Protein AF-A0A2W4I6C5-F1 (afdb_monomer)

pLDDT: mean 88.24, std 16.18, range [38.94, 98.75]

Foldseek 3Di:
DPPVPPVQDDPVCPVVLLVLLQDLPNDQVSLLVQCPDPDPSSVLSSLVHLNHDLVSLVVQCPPPDPNSNVSSVVSNVVVVVVVPD

Solvent-accessible surface area (backbone atoms only — not comparable to full-atom values): 4778 Å² total; per-residue (Å²): 132,81,73,80,71,70,84,64,78,51,96,90,23,64,66,58,49,28,51,48,26,54,37,87,81,42,48,61,68,57,37,56,55,40,56,69,44,90,50,64,66,28,25,32,26,23,35,69,26,92,62,50,46,66,75,51,24,56,60,34,47,70,43,93,48,67,66,33,17,52,45,7,45,54,48,40,53,53,52,50,50,70,72,77,102

Sequence (85 aa):
MIDLGLEALNEDSANQKEELAASENASATILKQLAFDSSESVRLKVAENPHTPISVLDSLCYDSSRSVRITSKVRLLQRLAQRYG

Mean predicted aligned error: 5.49 Å

Secondary structure (DSSP, 8-state):
---TTGGG-STT-HHHHHHHHH-TT--HHHHHHHTT-S-HHHHHHHHH-TT--HHHHHHHTT-SSHHHHHHHHHHHHHHHHHHH-

Nearest PDB structures (foldseek):
  5nbt-assembly1_A  TM=3.833E-01  e=8.880E+00  Mus musculus

Radius of gyration: 12.63 Å; Cα contacts (8 Å, |Δi|>4): 95; chains: 1; bounding box: 19×27×34 Å

Structure (mmCIF, N/CA/C/O backbone):
data_AF-A0A2W4I6C5-F1
#
_entry.id   AF-A0A2W4I6C5-F1
#
loop_
_atom_site.group_PDB
_atom_site.id
_atom_site.type_symbol
_atom_site.label_atom_id
_atom_site.label_alt_id
_atom_site.label_comp_id
_atom_site.label_asym_id
_atom_site.label_entity_id
_atom_site.label_seq_id
_atom_site.pdbx_PDB_ins_code
_atom_site.Cartn_x
_atom_site.Cartn_y
_atom_site.Cartn_z
_atom_site.occupancy
_atom_site.B_iso_or_equiv
_atom_site.auth_seq_id
_atom_site.auth_comp_id
_atom_site.auth_asym_id
_atom_site.auth_atom_id
_atom_site.pdbx_PDB_model_num
ATOM 1 N N . MET A 1 1 ? -3.278 -15.456 21.356 1.00 42.97 1 MET A N 1
ATOM 2 C CA . MET A 1 1 ? -2.188 -14.491 21.126 1.00 42.97 1 MET A CA 1
ATOM 3 C C . MET A 1 1 ? -2.874 -13.220 20.667 1.00 42.97 1 MET A C 1
ATOM 5 O O . MET A 1 1 ? -3.386 -13.197 19.559 1.00 42.97 1 MET A O 1
ATOM 9 N N . ILE A 1 2 ? -3.096 -12.285 21.590 1.00 38.94 2 ILE A N 1
ATOM 10 C CA . ILE A 1 2 ? -3.837 -11.050 21.311 1.00 38.94 2 ILE A CA 1
ATOM 11 C C . ILE A 1 2 ? -2.931 -10.194 20.422 1.00 38.94 2 ILE A C 1
ATOM 13 O O . ILE A 1 2 ? -1.770 -9.981 20.765 1.00 38.94 2 ILE A O 1
ATOM 17 N N . ASP A 1 3 ? -3.437 -9.804 19.255 1.00 47.44 3 ASP A N 1
ATOM 18 C CA . ASP A 1 3 ? -2.753 -8.953 18.281 1.00 47.44 3 ASP A CA 1
ATOM 19 C C . ASP A 1 3 ? -2.637 -7.547 18.906 1.00 47.44 3 ASP A C 1
ATOM 21 O O . ASP A 1 3 ? -3.546 -6.725 18.809 1.00 47.44 3 ASP A O 1
ATOM 25 N N . LEU A 1 4 ? -1.544 -7.320 19.647 1.00 48.78 4 LEU A N 1
ATOM 26 C CA . LEU A 1 4 ? -1.236 -6.127 20.459 1.00 48.78 4 LEU A CA 1
ATOM 27 C C . LEU A 1 4 ? -1.277 -4.790 19.685 1.00 48.78 4 LEU A C 1
ATOM 29 O O . LEU A 1 4 ? -1.144 -3.735 20.294 1.00 48.78 4 LEU A O 1
ATOM 33 N N . GLY A 1 5 ? -1.468 -4.805 18.362 1.00 54.22 5 GLY A N 1
ATOM 34 C CA . GLY A 1 5 ? -1.542 -3.601 17.528 1.00 54.22 5 GLY A CA 1
ATOM 35 C C . GLY A 1 5 ? -2.901 -2.887 17.520 1.00 54.22 5 GLY A C 1
ATOM 36 O O . GLY A 1 5 ? -2.961 -1.725 17.132 1.00 54.22 5 GLY A O 1
ATOM 37 N N . LEU A 1 6 ? -3.990 -3.546 17.941 1.00 50.81 6 LEU A N 1
ATOM 38 C CA . LEU A 1 6 ? -5.353 -2.998 17.822 1.00 50.81 6 LEU A CA 1
ATOM 39 C C . LEU A 1 6 ? -5.703 -1.922 18.867 1.00 50.81 6 LEU A C 1
ATOM 41 O O . LEU A 1 6 ? -6.551 -1.079 18.592 1.00 50.81 6 LEU A O 1
ATOM 45 N N . GLU A 1 7 ? -5.053 -1.909 20.034 1.00 53.12 7 GLU A N 1
ATOM 46 C CA . GLU A 1 7 ? -5.366 -0.955 21.117 1.00 53.12 7 GLU A CA 1
ATOM 47 C C . GLU A 1 7 ? -4.725 0.437 20.925 1.00 53.12 7 GLU A C 1
ATOM 49 O O . GLU A 1 7 ? -5.084 1.378 21.627 1.00 53.12 7 GLU A O 1
ATOM 54 N N . ALA A 1 8 ? -3.817 0.609 19.955 1.00 53.53 8 ALA A N 1
ATOM 55 C CA . ALA A 1 8 ? -3.043 1.847 19.774 1.00 53.53 8 ALA A CA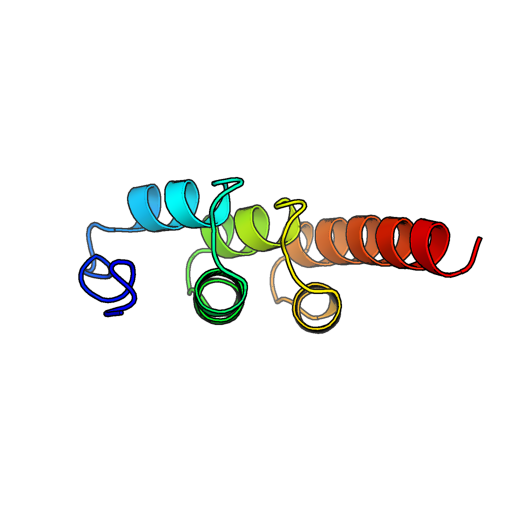 1
ATOM 56 C C . ALA A 1 8 ? -3.663 2.877 18.799 1.00 53.53 8 ALA A C 1
ATOM 58 O O . ALA A 1 8 ? -3.058 3.907 18.516 1.00 53.53 8 ALA A O 1
ATOM 59 N N . LEU A 1 9 ? -4.861 2.636 18.258 1.00 58.34 9 LEU A N 1
ATOM 60 C CA . LEU A 1 9 ? -5.417 3.430 17.150 1.00 58.34 9 LEU A CA 1
ATOM 61 C C . LEU A 1 9 ? -6.379 4.553 17.599 1.00 58.34 9 LEU A C 1
ATOM 63 O O . LEU A 1 9 ? -7.465 4.684 17.040 1.00 58.34 9 LEU A O 1
ATOM 67 N N . ASN A 1 10 ? -5.993 5.384 18.576 1.00 56.19 10 ASN A N 1
ATOM 68 C CA . ASN A 1 10 ? -6.755 6.593 18.960 1.00 56.19 10 ASN A CA 1
ATOM 69 C C . ASN A 1 10 ? -6.316 7.834 18.160 1.00 56.19 10 ASN A C 1
ATOM 71 O O . ASN A 1 10 ? -5.234 7.843 17.604 1.00 56.19 10 ASN A O 1
ATOM 75 N N . GLU A 1 11 ? -7.121 8.894 18.067 1.00 53.28 11 GLU A N 1
ATOM 76 C CA . GLU A 1 11 ? -6.940 10.013 17.108 1.00 53.28 11 GLU A CA 1
ATOM 77 C C . GLU A 1 11 ? -5.590 10.777 17.169 1.00 53.28 11 GLU A C 1
ATOM 79 O O . GLU A 1 11 ? -5.225 11.419 16.189 1.00 53.28 11 GLU A O 1
ATOM 84 N N . ASP A 1 12 ? -4.790 10.619 18.231 1.00 56.44 12 ASP A N 1
ATOM 85 C CA . ASP A 1 12 ? -3.406 11.137 18.360 1.00 56.44 12 ASP A CA 1
ATOM 86 C C . ASP A 1 12 ? -2.327 10.213 17.717 1.00 56.44 12 ASP A C 1
ATOM 88 O O . ASP A 1 12 ? -1.121 10.407 17.867 1.00 56.44 12 ASP A O 1
ATOM 92 N N . SER A 1 13 ? -2.756 9.161 17.004 1.00 69.81 13 SER A N 1
ATOM 93 C CA . SER A 1 13 ? -1.946 8.005 16.564 1.00 69.81 13 SER A CA 1
ATOM 94 C C . SER A 1 13 ? -1.331 8.097 15.168 1.00 69.81 13 SER A C 1
ATOM 96 O O . SER A 1 13 ? -0.762 7.107 14.716 1.00 69.81 13 SER A O 1
ATOM 98 N N . ALA A 1 14 ? -1.416 9.222 14.451 1.00 74.31 14 ALA A N 1
ATOM 99 C CA . ALA A 1 14 ? -0.912 9.282 13.070 1.00 74.31 14 ALA A CA 1
ATOM 100 C C . ALA A 1 14 ? 0.565 8.847 12.975 1.00 74.31 14 ALA A C 1
ATOM 102 O O . ALA A 1 14 ? 0.896 7.955 12.195 1.00 74.31 14 ALA A O 1
ATOM 103 N N . ASN A 1 15 ? 1.418 9.366 13.864 1.00 84.00 15 ASN A N 1
ATOM 104 C CA . ASN A 1 15 ? 2.833 8.988 13.926 1.00 84.00 15 ASN A CA 1
ATOM 105 C C . ASN A 1 15 ? 3.027 7.513 14.315 1.00 84.00 15 ASN A C 1
ATOM 107 O O . ASN A 1 15 ? 3.836 6.818 13.710 1.00 84.00 15 ASN A O 1
ATOM 111 N N . GLN A 1 16 ? 2.248 6.998 15.270 1.00 85.25 16 GLN A N 1
ATOM 112 C CA . GLN A 1 16 ? 2.334 5.595 15.694 1.00 85.25 16 GLN A CA 1
ATOM 113 C C . GLN A 1 16 ? 1.899 4.632 14.583 1.00 85.25 16 GLN A C 1
ATOM 115 O O . GLN A 1 16 ? 2.508 3.583 14.390 1.00 85.25 16 GLN A O 1
ATOM 120 N N . LYS A 1 17 ? 0.863 4.987 13.816 1.00 89.19 17 LYS A N 1
ATOM 121 C CA . LYS A 1 17 ? 0.431 4.215 12.647 1.00 89.19 17 LYS A CA 1
ATOM 122 C C . LYS A 1 17 ? 1.478 4.233 11.547 1.00 89.19 17 LYS A C 1
ATOM 124 O O . LYS A 1 17 ? 1.685 3.203 10.916 1.00 89.19 17 LYS A O 1
ATOM 129 N N . GLU A 1 18 ? 2.138 5.366 11.319 1.00 91.56 18 GLU A N 1
ATOM 130 C CA . GLU A 1 18 ? 3.255 5.445 10.376 1.00 91.56 18 GLU A CA 1
ATOM 131 C C . GLU A 1 18 ? 4.427 4.567 10.819 1.00 91.56 18 GLU A C 1
ATOM 133 O O . GLU A 1 18 ? 4.950 3.807 10.006 1.00 91.56 18 GLU A O 1
ATOM 138 N N . GLU A 1 19 ? 4.799 4.603 12.101 1.00 91.31 19 GLU A N 1
ATOM 139 C CA . GLU A 1 19 ? 5.842 3.745 12.676 1.00 91.31 19 GLU A CA 1
ATOM 140 C C . GLU A 1 19 ? 5.490 2.257 12.551 1.00 91.31 19 GLU A C 1
ATOM 142 O O . GLU A 1 19 ? 6.310 1.456 12.097 1.00 91.31 19 GLU A O 1
ATOM 147 N N . LEU A 1 20 ? 4.251 1.878 12.880 1.00 90.75 20 LEU A N 1
ATOM 148 C CA . LEU A 1 20 ? 3.759 0.512 12.708 1.00 90.75 20 LEU A CA 1
ATOM 149 C C . LEU A 1 20 ? 3.747 0.098 11.236 1.00 90.75 20 LEU A C 1
ATOM 151 O O . LEU A 1 20 ? 4.189 -1.001 10.914 1.00 90.75 20 LEU A O 1
ATOM 155 N N . ALA A 1 21 ? 3.290 0.968 10.334 1.00 94.56 21 ALA A N 1
ATOM 156 C CA . ALA A 1 21 ? 3.296 0.712 8.899 1.00 94.56 21 ALA A CA 1
ATOM 157 C C . ALA A 1 21 ? 4.717 0.600 8.335 1.00 94.56 21 ALA A C 1
ATOM 159 O O . ALA A 1 21 ? 4.916 -0.139 7.378 1.00 94.56 21 ALA A O 1
ATOM 160 N N . ALA A 1 22 ? 5.700 1.294 8.910 1.00 94.94 22 ALA A N 1
ATOM 161 C CA . ALA A 1 22 ? 7.104 1.233 8.506 1.00 94.94 22 ALA A CA 1
ATOM 162 C C . ALA A 1 22 ? 7.869 0.042 9.109 1.00 94.94 22 ALA A C 1
ATOM 164 O O . ALA A 1 22 ? 8.928 -0.323 8.603 1.00 94.94 22 ALA A O 1
ATOM 165 N N . SER A 1 23 ? 7.355 -0.550 10.188 1.00 93.44 23 SER A N 1
ATOM 166 C CA . SER A 1 23 ? 8.031 -1.605 10.942 1.00 93.44 23 SER A CA 1
ATOM 167 C C . SER A 1 23 ? 8.206 -2.891 10.130 1.00 93.44 23 SER A C 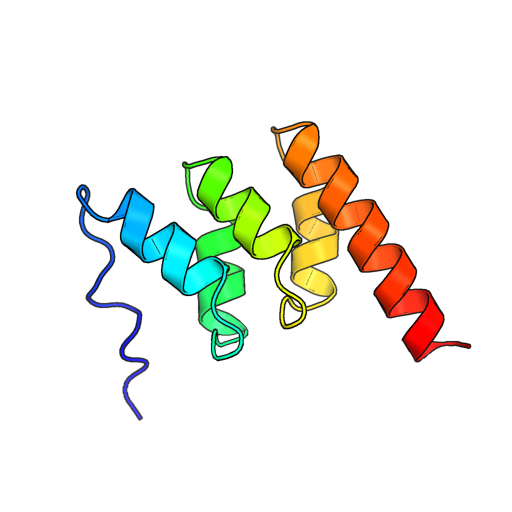1
ATOM 169 O O . SER A 1 23 ? 7.249 -3.433 9.578 1.00 93.44 23 SER A O 1
ATOM 171 N N . GLU A 1 24 ? 9.416 -3.452 10.127 1.00 91.25 24 GLU A N 1
ATOM 172 C CA . GLU A 1 24 ? 9.695 -4.760 9.509 1.00 91.25 24 GLU A CA 1
ATOM 173 C C . GLU A 1 24 ? 8.952 -5.912 10.205 1.00 91.25 24 GLU A C 1
ATOM 175 O O . GLU A 1 24 ? 8.671 -6.941 9.596 1.00 91.25 24 GLU A O 1
ATOM 180 N N . ASN A 1 25 ? 8.574 -5.719 11.471 1.00 87.75 25 ASN A N 1
ATOM 181 C CA . ASN A 1 25 ? 7.821 -6.697 12.256 1.00 87.75 25 ASN A CA 1
ATOM 182 C C . ASN A 1 25 ? 6.301 -6.537 12.107 1.00 87.75 25 ASN A C 1
ATOM 184 O O . ASN A 1 25 ? 5.540 -7.225 12.791 1.00 87.75 25 ASN A O 1
ATOM 188 N N . ALA A 1 26 ? 5.838 -5.613 11.259 1.00 88.38 26 ALA A N 1
ATOM 189 C CA . ALA A 1 26 ? 4.418 -5.402 11.041 1.00 88.38 26 ALA A CA 1
ATOM 190 C C . ALA A 1 26 ? 3.769 -6.666 10.471 1.00 88.38 26 ALA A C 1
ATOM 192 O O . ALA A 1 26 ? 4.189 -7.214 9.449 1.00 88.38 26 ALA A O 1
ATOM 193 N N . SER A 1 27 ? 2.711 -7.130 11.132 1.00 92.12 27 SER A N 1
ATOM 194 C CA . SER A 1 27 ? 1.970 -8.290 10.655 1.00 92.12 27 SER A CA 1
ATOM 195 C C . SER A 1 27 ? 1.199 -7.948 9.376 1.00 92.12 27 SER A C 1
ATOM 197 O O . SER A 1 27 ? 0.767 -6.813 9.157 1.00 92.12 27 SER A O 1
ATOM 199 N N . ALA A 1 28 ? 0.952 -8.958 8.538 1.00 93.00 28 ALA A N 1
ATOM 200 C CA . ALA A 1 28 ? 0.129 -8.796 7.340 1.00 93.00 28 ALA A CA 1
ATOM 201 C C . ALA A 1 28 ? -1.279 -8.255 7.661 1.00 93.00 28 ALA A C 1
ATOM 203 O O . ALA A 1 28 ? -1.844 -7.501 6.868 1.00 93.00 28 ALA A O 1
ATOM 204 N N . THR A 1 29 ? -1.837 -8.618 8.821 1.00 92.06 29 THR A N 1
ATOM 205 C CA . THR A 1 29 ? -3.139 -8.132 9.297 1.00 92.06 29 THR A CA 1
ATOM 206 C C . THR A 1 29 ? -3.104 -6.632 9.574 1.00 92.06 29 THR A C 1
ATOM 208 O O . THR A 1 29 ? -3.974 -5.913 9.082 1.00 92.06 29 THR A O 1
ATOM 211 N N . ILE A 1 30 ? -2.081 -6.155 10.291 1.00 91.56 30 ILE A N 1
ATOM 212 C CA . ILE A 1 30 ? -1.902 -4.729 10.598 1.00 91.56 30 ILE A CA 1
ATOM 213 C C . ILE A 1 30 ? -1.715 -3.935 9.303 1.00 91.56 30 ILE A C 1
ATOM 215 O O . ILE A 1 30 ? -2.432 -2.966 9.066 1.00 91.56 30 ILE A O 1
ATOM 219 N N . LEU A 1 31 ? -0.828 -4.386 8.411 1.00 95.62 31 LEU A N 1
ATOM 220 C CA . LEU A 1 31 ? -0.588 -3.717 7.128 1.00 95.62 31 LEU A CA 1
ATOM 221 C C . LEU A 1 31 ? -1.858 -3.653 6.269 1.00 95.62 31 LEU A C 1
ATOM 223 O O . LEU A 1 31 ? -2.131 -2.633 5.641 1.00 95.62 31 LEU A O 1
ATOM 227 N N . LYS A 1 32 ? -2.681 -4.710 6.277 1.00 96.38 32 LYS A N 1
ATOM 228 C CA . LYS A 1 32 ? -3.972 -4.718 5.576 1.00 96.38 32 LYS A CA 1
ATOM 229 C C . LYS A 1 32 ? -4.952 -3.692 6.146 1.00 96.38 32 LYS A C 1
ATOM 231 O O . LYS A 1 32 ? -5.698 -3.105 5.371 1.00 96.38 32 LYS A O 1
ATOM 236 N N . GLN A 1 33 ? -4.983 -3.490 7.460 1.00 92.94 33 GLN A N 1
ATOM 237 C CA . GLN A 1 33 ? -5.843 -2.481 8.083 1.00 92.94 33 GLN A CA 1
ATOM 238 C C . GLN A 1 33 ? -5.347 -1.064 7.771 1.00 92.94 33 GLN A C 1
ATOM 240 O O . GLN A 1 33 ? -6.117 -0.235 7.293 1.00 92.94 33 GLN A O 1
ATOM 245 N N . LEU A 1 34 ? -4.049 -0.813 7.965 1.00 94.50 34 LEU A N 1
ATOM 246 C CA . LEU A 1 34 ? -3.426 0.494 7.734 1.00 94.50 34 LEU A CA 1
ATOM 247 C C . LEU A 1 34 ? -3.449 0.921 6.257 1.00 94.50 34 LEU A C 1
ATOM 249 O O . LEU A 1 34 ? -3.412 2.112 5.963 1.00 94.50 34 LEU A O 1
ATOM 253 N N . ALA A 1 35 ? -3.589 -0.018 5.317 1.00 97.44 35 ALA A N 1
ATOM 254 C CA . ALA A 1 35 ? -3.790 0.284 3.898 1.00 97.44 35 ALA A CA 1
ATOM 255 C C . ALA A 1 35 ? -5.068 1.094 3.607 1.00 97.44 35 ALA A C 1
ATOM 257 O O . ALA A 1 35 ? -5.183 1.667 2.529 1.00 97.44 35 ALA A O 1
ATOM 258 N N . PHE A 1 36 ? -6.021 1.147 4.541 1.00 94.81 36 PHE A N 1
ATOM 259 C CA . PHE A 1 36 ? -7.252 1.935 4.425 1.00 94.81 36 PHE A CA 1
ATOM 260 C C . PHE A 1 36 ? -7.275 3.140 5.372 1.00 94.81 36 PHE A C 1
ATOM 262 O O . PHE A 1 36 ? -8.321 3.770 5.530 1.00 94.81 36 PHE A O 1
ATOM 269 N N . ASP A 1 37 ? -6.149 3.461 6.015 1.00 94.31 37 ASP A N 1
ATOM 270 C CA . ASP A 1 37 ? -6.071 4.607 6.915 1.00 94.31 37 ASP A CA 1
ATOM 271 C C . ASP A 1 37 ? -6.347 5.916 6.163 1.00 94.31 37 ASP A C 1
ATOM 273 O O . ASP A 1 37 ? -6.002 6.056 4.988 1.00 94.31 37 ASP A O 1
ATOM 277 N N . SER A 1 38 ? -6.975 6.890 6.819 1.00 92.88 38 SER A N 1
ATOM 278 C CA . SER A 1 38 ? -7.285 8.181 6.198 1.00 92.88 38 SER A CA 1
ATOM 279 C C . SER A 1 38 ? -6.022 8.985 5.869 1.00 92.88 38 SER A C 1
ATOM 281 O O . SER A 1 38 ? -6.013 9.722 4.878 1.00 92.88 38 SER A O 1
ATOM 283 N N . SER A 1 39 ? -4.938 8.798 6.631 1.00 94.00 39 SER A N 1
ATOM 284 C CA . SER A 1 39 ? -3.649 9.439 6.387 1.00 94.00 39 SER A CA 1
ATOM 285 C C . SER A 1 39 ? -2.961 8.851 5.156 1.00 94.00 39 SER A C 1
ATOM 287 O O . SER A 1 39 ? -2.625 7.667 5.098 1.00 94.00 39 SER A O 1
ATOM 289 N N . GLU A 1 40 ? -2.696 9.707 4.167 1.00 96.75 40 GLU A N 1
ATOM 290 C CA . GLU A 1 40 ? -1.886 9.346 3.000 1.00 96.75 40 GLU A CA 1
ATOM 291 C C . GLU A 1 40 ? -0.501 8.828 3.407 1.00 96.75 40 GLU A C 1
ATOM 293 O O . GLU A 1 40 ? -0.033 7.845 2.836 1.00 96.75 40 GLU A O 1
ATOM 298 N N . SER A 1 41 ? 0.135 9.454 4.401 1.00 96.69 41 SER A N 1
ATOM 299 C CA . SER A 1 41 ? 1.467 9.074 4.875 1.00 96.69 41 SER A CA 1
ATOM 300 C C . SER A 1 41 ? 1.493 7.644 5.415 1.00 96.69 41 SER A C 1
ATOM 302 O O . SER A 1 41 ? 2.384 6.872 5.063 1.00 96.69 41 SER A O 1
ATOM 304 N N . VAL A 1 42 ? 0.474 7.248 6.185 1.00 96.44 42 VAL A N 1
ATOM 305 C CA . VAL A 1 42 ? 0.333 5.872 6.690 1.00 96.44 42 VAL A CA 1
ATOM 306 C C . VAL A 1 42 ? 0.188 4.892 5.527 1.00 96.44 42 VAL A C 1
ATOM 308 O O . VAL A 1 42 ? 0.936 3.917 5.446 1.00 96.44 42 VAL A O 1
ATOM 311 N N . ARG A 1 43 ? -0.719 5.162 4.577 1.00 98.19 43 ARG A N 1
ATOM 312 C CA . ARG A 1 43 ? -0.918 4.289 3.405 1.00 98.19 43 ARG A CA 1
ATOM 313 C C . ARG A 1 43 ? 0.337 4.192 2.536 1.00 98.19 43 ARG A C 1
ATOM 315 O O . ARG A 1 43 ? 0.649 3.118 2.021 1.00 98.19 43 ARG A O 1
ATOM 322 N N . LEU A 1 44 ? 1.091 5.284 2.406 1.00 98.56 44 LEU A N 1
ATOM 323 C CA . LEU A 1 44 ? 2.377 5.291 1.715 1.00 98.56 44 LEU A CA 1
ATOM 324 C C . LEU A 1 44 ? 3.397 4.408 2.440 1.00 98.56 44 LEU A C 1
ATOM 326 O O . LEU A 1 44 ? 4.063 3.613 1.781 1.00 98.56 44 LEU A O 1
ATOM 330 N N . LYS A 1 45 ? 3.477 4.468 3.774 1.00 98.06 45 LYS A N 1
ATOM 331 C CA . LYS A 1 45 ? 4.355 3.583 4.555 1.00 98.06 45 LYS A CA 1
ATOM 332 C C . LYS A 1 45 ? 3.984 2.116 4.403 1.00 98.06 45 LYS A C 1
ATOM 334 O O . LYS A 1 45 ? 4.876 1.291 4.221 1.00 98.06 45 LYS A O 1
ATOM 339 N N . VAL A 1 46 ? 2.690 1.798 4.347 1.00 98.25 46 VAL A N 1
ATOM 340 C CA . VAL A 1 46 ? 2.240 0.444 4.000 1.00 98.25 46 VAL A CA 1
ATOM 341 C C . VAL A 1 46 ? 2.732 0.054 2.604 1.00 98.25 46 VAL A C 1
ATOM 343 O O . VAL A 1 46 ? 3.288 -1.026 2.439 1.00 98.25 46 VAL A O 1
ATOM 346 N N . ALA A 1 47 ? 2.606 0.913 1.593 1.00 98.62 47 ALA A N 1
ATOM 347 C CA . ALA A 1 47 ? 3.119 0.612 0.252 1.00 98.62 47 ALA A CA 1
ATOM 348 C C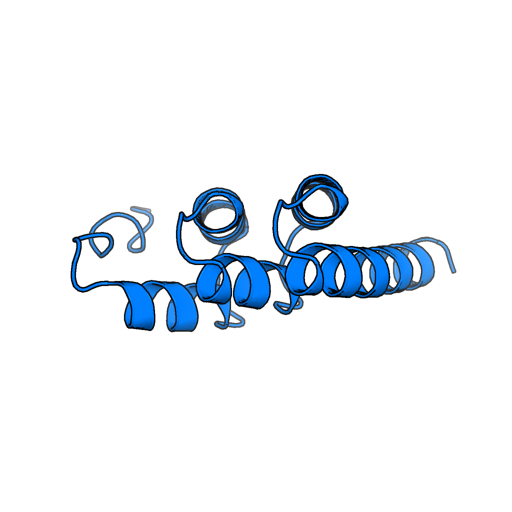 . ALA A 1 47 ? 4.651 0.425 0.216 1.00 98.62 47 ALA A C 1
ATOM 350 O O . ALA A 1 47 ? 5.160 -0.401 -0.543 1.00 98.62 47 ALA A O 1
ATOM 351 N N . GLU A 1 48 ? 5.396 1.184 1.024 1.00 98.06 48 GLU A N 1
ATOM 352 C CA . GLU A 1 48 ? 6.859 1.117 1.123 1.00 98.06 48 GLU A CA 1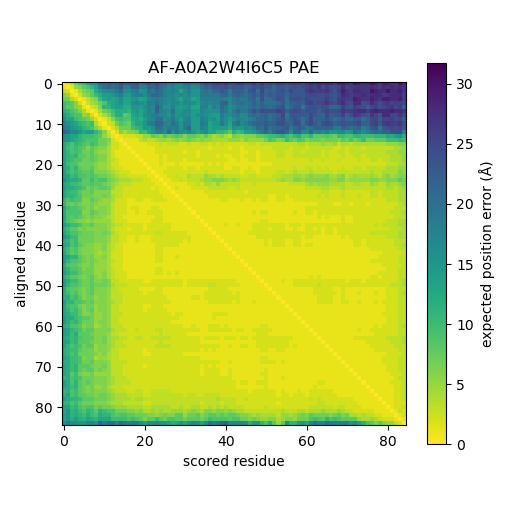
ATOM 353 C C . GLU A 1 48 ? 7.365 -0.101 1.906 1.00 98.06 48 GLU A C 1
ATOM 355 O O . GLU A 1 48 ? 8.517 -0.510 1.712 1.00 98.06 48 GLU A O 1
ATOM 360 N N . ASN A 1 49 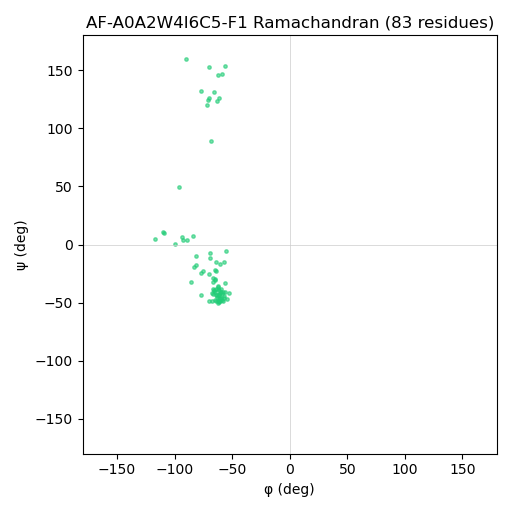? 6.541 -0.690 2.771 1.00 97.69 49 ASN A N 1
ATOM 361 C CA . ASN A 1 49 ? 6.975 -1.765 3.650 1.00 97.69 49 ASN A CA 1
ATOM 362 C C . ASN A 1 49 ? 7.243 -3.068 2.861 1.00 97.69 49 ASN A C 1
ATOM 364 O O . ASN A 1 49 ? 6.377 -3.559 2.128 1.00 97.69 49 ASN A O 1
ATOM 368 N N . PRO A 1 50 ? 8.441 -3.671 2.991 1.00 95.06 50 PRO A N 1
ATOM 369 C CA . PRO A 1 50 ? 8.787 -4.916 2.313 1.00 95.06 50 PRO A CA 1
ATOM 370 C C . PRO A 1 50 ? 8.023 -6.144 2.840 1.00 95.06 50 PRO A C 1
ATOM 372 O O . PRO A 1 50 ? 8.123 -7.217 2.260 1.00 95.06 50 PRO A O 1
ATOM 375 N N . HIS A 1 51 ? 7.248 -6.064 3.905 1.00 94.88 51 HIS A N 1
ATOM 376 C CA . HIS A 1 51 ? 6.407 -7.171 4.365 1.00 94.88 51 HIS A CA 1
ATOM 377 C C . HIS A 1 51 ? 4.949 -7.019 3.931 1.00 94.88 51 HIS A C 1
ATOM 379 O O . HIS A 1 51 ? 4.140 -7.918 4.169 1.00 94.88 51 HIS A O 1
ATOM 385 N N . THR A 1 52 ? 4.620 -5.945 3.206 1.00 97.75 52 THR A N 1
ATOM 386 C CA . THR A 1 52 ? 3.271 -5.727 2.689 1.00 97.75 52 THR A CA 1
ATOM 387 C C . THR A 1 52 ? 2.877 -6.826 1.707 1.00 97.75 52 THR A C 1
ATOM 389 O O . THR A 1 52 ? 3.567 -7.051 0.704 1.00 97.75 52 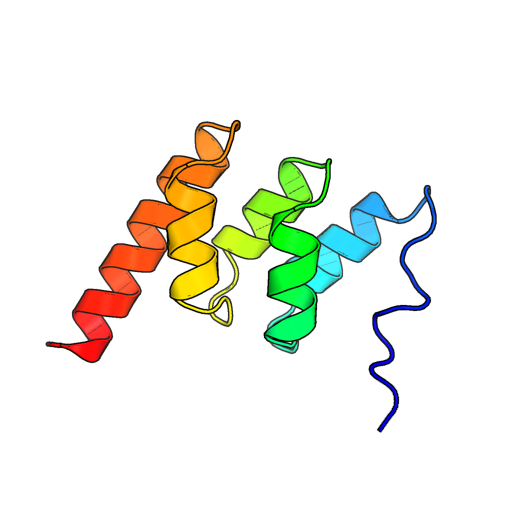THR A O 1
ATOM 392 N N . PRO A 1 53 ? 1.760 -7.532 1.967 1.00 97.31 53 PRO A N 1
ATOM 393 C CA . PRO A 1 53 ? 1.292 -8.589 1.086 1.00 97.31 53 PRO A CA 1
ATOM 394 C C . PRO A 1 53 ? 1.011 -8.083 -0.332 1.00 97.31 53 PRO A C 1
ATOM 396 O O . PRO A 1 53 ? 0.492 -6.984 -0.522 1.00 97.31 53 PRO A O 1
ATOM 399 N N . ILE A 1 54 ? 1.254 -8.938 -1.330 1.00 97.88 54 ILE A N 1
ATOM 400 C CA . ILE A 1 54 ? 0.994 -8.641 -2.751 1.00 97.88 54 ILE A CA 1
ATOM 401 C C . ILE A 1 54 ? -0.446 -8.159 -2.976 1.00 97.88 54 ILE A C 1
ATOM 403 O O . ILE A 1 54 ? -0.652 -7.188 -3.691 1.00 97.88 54 ILE A O 1
ATOM 407 N N . SER A 1 55 ? -1.435 -8.783 -2.327 1.00 97.81 55 SER A N 1
ATOM 408 C CA . SER A 1 55 ? -2.843 -8.383 -2.453 1.00 97.81 55 SER A CA 1
ATOM 409 C C . SER A 1 55 ? -3.128 -6.982 -1.904 1.00 97.81 55 SER A C 1
ATOM 411 O O . SER A 1 55 ? -4.045 -6.316 -2.366 1.00 97.81 55 SER A O 1
ATOM 413 N N . VAL A 1 56 ? -2.366 -6.535 -0.901 1.00 98.50 56 VAL A N 1
ATOM 414 C CA . VAL A 1 56 ? -2.495 -5.181 -0.346 1.00 98.50 56 VAL A CA 1
ATOM 415 C C . VAL A 1 56 ? -1.842 -4.168 -1.289 1.00 98.50 56 VAL A C 1
ATOM 417 O O . VAL A 1 56 ? -2.453 -3.145 -1.586 1.00 98.50 56 VAL A O 1
ATOM 420 N N . LEU A 1 57 ? -0.655 -4.478 -1.827 1.00 98.62 57 LEU A N 1
ATOM 421 C CA . LEU A 1 57 ? -0.011 -3.656 -2.860 1.00 98.62 57 LEU A CA 1
ATOM 422 C C . LEU A 1 57 ? -0.901 -3.500 -4.103 1.00 98.62 57 LEU A C 1
ATOM 424 O O . LEU A 1 57 ? -1.007 -2.401 -4.644 1.00 98.62 57 LEU A O 1
ATOM 428 N N . ASP A 1 58 ? -1.568 -4.572 -4.530 1.00 98.50 58 ASP A N 1
ATOM 429 C CA . ASP A 1 58 ? -2.496 -4.555 -5.665 1.00 98.50 58 ASP A CA 1
ATOM 430 C C . ASP A 1 58 ? -3.677 -3.600 -5.426 1.00 98.50 58 ASP A C 1
ATOM 432 O O . ASP A 1 58 ? -3.909 -2.698 -6.231 1.00 98.50 58 ASP A O 1
ATOM 436 N N . SER A 1 59 ? -4.336 -3.676 -4.262 1.00 98.56 59 SER A N 1
ATOM 437 C CA . SER A 1 59 ? -5.376 -2.703 -3.889 1.00 98.56 59 SER A CA 1
ATOM 438 C C . SER A 1 59 ? -4.860 -1.259 -3.887 1.00 98.56 59 SER A C 1
ATOM 440 O O . SER A 1 59 ? -5.507 -0.363 -4.432 1.00 98.56 59 SER A O 1
ATOM 442 N N . LEU A 1 60 ? -3.672 -1.015 -3.325 1.00 98.69 60 LEU A N 1
ATOM 443 C CA . LEU A 1 60 ? -3.090 0.329 -3.238 1.00 98.69 60 LEU A CA 1
ATOM 444 C C . LEU A 1 60 ? -2.653 0.898 -4.603 1.00 98.69 60 LEU A C 1
ATOM 446 O O . LEU A 1 60 ? -2.410 2.099 -4.719 1.00 98.69 60 LEU A O 1
ATOM 450 N N . CYS A 1 61 ? -2.604 0.097 -5.674 1.00 98.69 61 CYS A N 1
ATOM 451 C CA . CYS A 1 61 ? -2.385 0.609 -7.035 1.00 98.69 61 CYS A CA 1
ATOM 452 C C . CYS A 1 61 ? -3.521 1.529 -7.524 1.00 98.69 61 CYS A C 1
ATOM 454 O O . CYS A 1 61 ? -3.328 2.272 -8.497 1.00 98.69 61 CYS A O 1
ATOM 456 N N . TYR A 1 62 ? -4.665 1.501 -6.835 1.00 98.38 62 TYR A N 1
ATOM 457 C CA . TYR A 1 62 ? -5.862 2.302 -7.091 1.00 98.38 62 TYR A CA 1
ATOM 458 C C . TYR A 1 62 ? -6.121 3.370 -6.015 1.00 98.38 62 TYR A C 1
ATOM 460 O O . TYR A 1 62 ? -7.183 3.988 -6.022 1.00 98.38 62 TYR A O 1
ATOM 468 N N . ASP A 1 63 ? -5.163 3.611 -5.112 1.00 98.69 63 ASP A N 1
ATOM 469 C CA . ASP A 1 63 ? -5.281 4.613 -4.046 1.00 98.69 63 ASP A CA 1
ATOM 470 C C . ASP A 1 63 ? -5.592 6.022 -4.585 1.00 98.69 63 ASP A C 1
ATOM 472 O O . ASP A 1 63 ? -5.219 6.370 -5.708 1.00 98.69 63 ASP A O 1
ATOM 47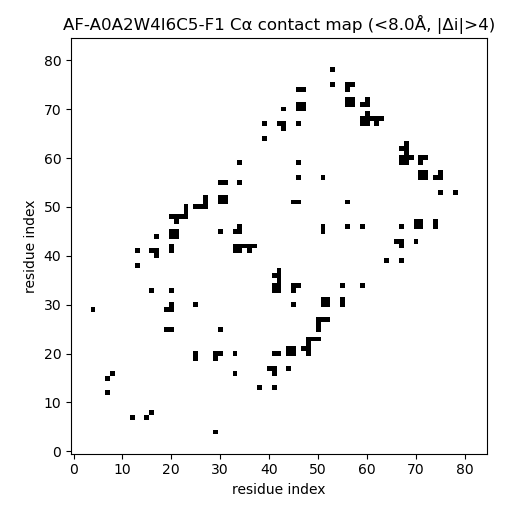6 N N . SER A 1 64 ? -6.235 6.875 -3.787 1.00 97.94 64 SER A N 1
ATOM 477 C CA . SER A 1 64 ? -6.520 8.264 -4.168 1.00 97.94 64 SER A CA 1
ATOM 478 C C . SER A 1 64 ? -5.248 9.112 -4.311 1.00 97.94 64 SER A C 1
ATOM 480 O O . SER A 1 64 ? -5.173 9.962 -5.208 1.00 97.94 64 SER A O 1
ATOM 482 N N . SER A 1 65 ? -4.201 8.831 -3.528 1.00 98.62 65 SER A N 1
ATOM 483 C CA . SER A 1 65 ? -2.901 9.495 -3.638 1.00 98.62 65 SER A CA 1
ATOM 484 C C . SER A 1 65 ? -2.089 8.970 -4.819 1.00 98.62 65 SER A C 1
ATOM 486 O O . SER A 1 65 ? -1.885 7.769 -5.007 1.00 98.62 65 SER A O 1
ATOM 488 N N . ARG A 1 66 ? -1.536 9.899 -5.606 1.00 98.56 66 ARG A N 1
ATOM 489 C CA . ARG A 1 66 ? -0.613 9.563 -6.697 1.00 98.56 66 ARG A CA 1
ATOM 490 C C . ARG A 1 66 ? 0.655 8.875 -6.189 1.00 98.56 66 ARG A C 1
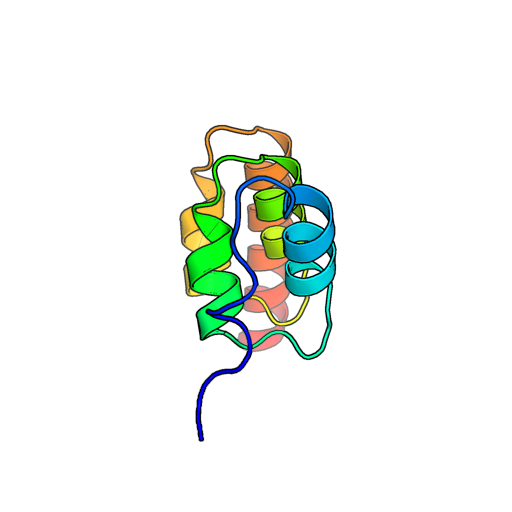ATOM 492 O O . ARG A 1 66 ? 1.124 7.953 -6.855 1.00 98.56 66 ARG A O 1
ATOM 499 N N . SER A 1 67 ? 1.190 9.321 -5.055 1.00 98.56 67 SER A N 1
ATOM 500 C CA . SER A 1 67 ? 2.419 8.786 -4.464 1.00 98.56 67 SER A CA 1
ATOM 501 C C . SER A 1 67 ? 2.225 7.327 -4.069 1.00 98.56 67 SER A C 1
ATOM 503 O O . SER A 1 67 ? 2.990 6.469 -4.504 1.00 98.56 67 SER A O 1
ATOM 505 N N . VAL A 1 68 ? 1.130 7.030 -3.362 1.00 98.75 68 VAL A N 1
ATOM 506 C CA . VAL A 1 68 ? 0.774 5.663 -2.956 1.00 98.75 68 VAL A CA 1
ATOM 507 C C . VAL A 1 68 ? 0.611 4.757 -4.180 1.00 98.75 68 VAL A C 1
ATOM 509 O O . VAL A 1 68 ? 1.246 3.706 -4.249 1.00 98.75 68 VAL A O 1
ATOM 512 N N . ARG A 1 69 ? -0.137 5.192 -5.208 1.00 98.75 69 ARG A N 1
ATOM 513 C CA . ARG A 1 69 ? -0.321 4.401 -6.441 1.00 98.75 69 ARG A CA 1
ATOM 514 C C . ARG A 1 69 ? 0.992 4.045 -7.133 1.00 98.75 69 ARG A C 1
ATOM 516 O O .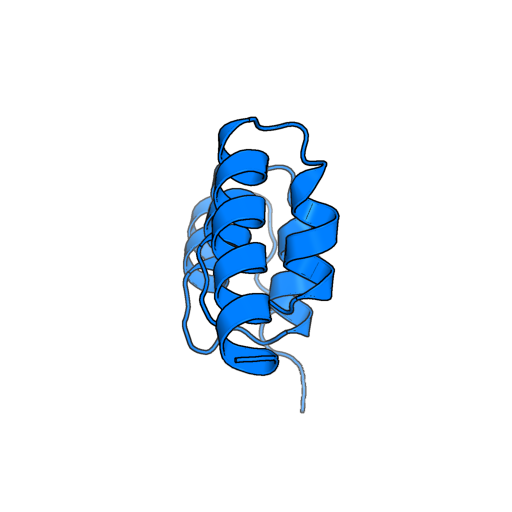 ARG A 1 69 ? 1.147 2.920 -7.604 1.00 98.75 69 ARG A O 1
ATOM 523 N N . ILE A 1 70 ? 1.903 5.010 -7.280 1.00 98.69 70 ILE A N 1
ATOM 524 C CA . ILE A 1 70 ? 3.178 4.791 -7.978 1.00 98.69 70 ILE A CA 1
ATOM 525 C C . ILE A 1 70 ? 4.051 3.831 -7.171 1.00 98.69 70 ILE A C 1
ATOM 527 O O . ILE A 1 70 ? 4.540 2.849 -7.732 1.00 98.69 70 ILE A O 1
ATOM 531 N N . THR A 1 71 ? 4.196 4.074 -5.867 1.00 98.69 71 THR A N 1
ATOM 532 C CA . THR A 1 71 ? 4.988 3.218 -4.979 1.00 98.69 71 THR A CA 1
ATOM 533 C C . THR A 1 71 ? 4.466 1.786 -4.991 1.00 98.69 71 THR A C 1
ATOM 535 O O . THR A 1 71 ? 5.245 0.861 -5.227 1.00 98.69 71 THR A O 1
ATOM 538 N N . SER A 1 72 ? 3.154 1.589 -4.843 1.00 98.50 72 SER A N 1
ATOM 539 C CA . SER A 1 72 ? 2.551 0.255 -4.848 1.00 98.50 72 SER A CA 1
ATOM 540 C C . SER A 1 72 ? 2.780 -0.491 -6.155 1.00 98.50 72 SER A C 1
ATOM 542 O O . SER A 1 72 ? 3.158 -1.658 -6.116 1.00 98.50 72 SER A O 1
ATOM 544 N N . LYS A 1 73 ? 2.659 0.173 -7.313 1.00 98.69 73 LYS A N 1
ATOM 545 C CA . LYS A 1 73 ? 2.953 -0.449 -8.617 1.00 98.69 73 LYS A CA 1
ATOM 546 C C . LYS A 1 73 ? 4.407 -0.891 -8.722 1.00 98.69 73 LYS A C 1
ATOM 548 O O . LYS A 1 73 ? 4.675 -2.011 -9.146 1.00 98.69 73 LYS A O 1
ATOM 553 N N . VAL A 1 74 ? 5.344 -0.030 -8.321 1.00 98.31 74 VAL A N 1
ATOM 554 C CA . VAL A 1 74 ? 6.778 -0.352 -8.354 1.00 98.31 74 VAL A CA 1
ATOM 555 C C . VAL A 1 74 ? 7.076 -1.550 -7.455 1.00 98.31 74 VAL A C 1
ATOM 557 O O . VAL A 1 74 ? 7.700 -2.511 -7.905 1.00 98.31 74 VAL A O 1
ATOM 560 N N . ARG A 1 75 ? 6.593 -1.536 -6.206 1.00 98.06 75 ARG A N 1
ATOM 561 C CA . ARG A 1 75 ? 6.820 -2.637 -5.261 1.00 98.06 75 ARG A CA 1
ATOM 562 C C . ARG A 1 75 ? 6.129 -3.926 -5.700 1.00 98.06 75 ARG A C 1
ATOM 564 O O . ARG A 1 75 ? 6.734 -4.990 -5.599 1.00 98.06 75 ARG A O 1
ATOM 571 N N . LEU A 1 76 ? 4.912 -3.847 -6.238 1.00 98.12 76 LEU A N 1
ATOM 572 C CA . LEU A 1 76 ? 4.184 -4.999 -6.767 1.00 98.12 76 LEU A CA 1
ATOM 573 C C . LEU A 1 76 ? 4.955 -5.665 -7.909 1.00 98.12 76 LEU A C 1
ATOM 575 O O . LEU A 1 76 ? 5.173 -6.874 -7.877 1.00 98.12 76 LEU A O 1
ATOM 579 N N . LEU A 1 77 ? 5.431 -4.884 -8.881 1.00 97.56 77 LEU A N 1
ATOM 580 C CA . LEU A 1 77 ? 6.212 -5.411 -10.002 1.00 97.56 77 LEU A CA 1
ATOM 581 C C . LEU A 1 77 ? 7.510 -6.072 -9.531 1.00 97.56 77 LEU A C 1
ATOM 583 O O . LEU A 1 77 ? 7.821 -7.177 -9.969 1.00 97.56 77 LEU A O 1
ATOM 587 N N . GLN A 1 78 ? 8.232 -5.447 -8.597 1.00 96.50 78 GLN A N 1
ATOM 588 C CA . GLN A 1 78 ? 9.438 -6.036 -8.005 1.00 96.50 78 GLN A CA 1
ATOM 589 C C . GLN A 1 78 ? 9.141 -7.380 -7.325 1.00 96.50 78 GLN A C 1
ATOM 591 O O . GLN A 1 78 ? 9.889 -8.340 -7.498 1.00 96.50 78 GLN A O 1
ATOM 596 N N . ARG A 1 79 ? 8.026 -7.474 -6.591 1.00 94.44 79 ARG A N 1
ATOM 597 C CA . ARG A 1 79 ? 7.604 -8.703 -5.900 1.00 94.44 79 ARG A CA 1
ATOM 598 C C . ARG A 1 79 ? 7.234 -9.822 -6.855 1.00 94.44 79 ARG A C 1
ATOM 600 O O . ARG A 1 79 ? 7.595 -10.971 -6.618 1.00 94.44 79 ARG A O 1
ATOM 607 N N . LEU A 1 80 ? 6.513 -9.495 -7.922 1.00 94.81 80 LEU A N 1
ATOM 608 C CA . LEU A 1 80 ? 6.136 -10.471 -8.938 1.00 94.81 80 LEU A CA 1
ATOM 609 C C . LEU A 1 80 ? 7.369 -10.951 -9.712 1.00 94.81 80 LEU A C 1
ATOM 611 O O . LEU A 1 80 ? 7.519 -12.154 -9.903 1.00 94.81 80 LEU A O 1
ATOM 615 N N . ALA A 1 81 ? 8.292 -10.053 -10.062 1.00 94.88 81 ALA A N 1
ATOM 616 C CA . ALA A 1 81 ? 9.545 -10.422 -10.720 1.00 94.88 81 ALA A CA 1
ATOM 617 C C . ALA A 1 81 ? 10.396 -11.380 -9.870 1.00 94.88 81 ALA A C 1
ATOM 619 O O . ALA A 1 81 ? 10.929 -12.344 -10.396 1.00 94.88 81 ALA A O 1
ATOM 620 N N . GLN A 1 82 ? 10.477 -11.167 -8.553 1.00 92.25 82 GLN A N 1
ATOM 621 C CA . GLN A 1 82 ? 11.206 -12.064 -7.643 1.00 92.25 82 GLN A CA 1
ATOM 622 C C . GLN A 1 82 ? 10.522 -13.424 -7.443 1.00 92.25 82 GLN A C 1
ATOM 624 O O . GLN A 1 82 ? 11.178 -14.392 -7.075 1.00 92.25 82 GLN A O 1
ATOM 629 N N . ARG A 1 83 ? 9.199 -13.497 -7.626 1.00 88.56 83 ARG A N 1
ATOM 630 C CA . ARG A 1 83 ? 8.419 -14.724 -7.417 1.00 88.56 83 ARG A CA 1
ATOM 631 C C . ARG A 1 83 ? 8.389 -15.632 -8.646 1.00 88.56 83 ARG A C 1
ATOM 633 O O . ARG A 1 83 ? 8.245 -16.841 -8.491 1.00 88.56 83 ARG A O 1
ATOM 640 N N . TYR A 1 84 ? 8.435 -15.039 -9.835 1.00 82.75 84 TYR A N 1
ATOM 641 C CA . TYR A 1 84 ? 8.257 -15.733 -11.114 1.00 82.75 84 TYR A CA 1
ATOM 642 C C . TYR A 1 84 ? 9.495 -15.672 -12.023 1.00 82.75 84 TYR A C 1
ATOM 644 O O . TYR A 1 84 ? 9.407 -16.098 -13.174 1.00 82.75 84 TYR A O 1
ATOM 652 N N . GLY A 1 85 ? 10.601 -15.107 -11.533 1.00 69.88 85 GLY A N 1
ATOM 653 C CA . GLY A 1 85 ? 11.905 -15.076 -12.201 1.00 69.88 85 GLY A CA 1
ATOM 654 C C . GLY A 1 85 ? 12.834 -16.199 -11.769 1.00 69.88 85 GLY A C 1
ATOM 655 O O . GLY A 1 85 ? 12.512 -16.899 -10.783 1.00 69.88 85 GLY A O 1
#